Protein AF-A0A924NP67-F1 (afdb_monomer)

pLDDT: mean 81.07, std 19.28, range [41.38, 97.0]

Radius of gyration: 15.1 Å; Cα contacts (8 Å, |Δi|>4): 95; chains: 1; bounding box: 32×33×37 Å

Structure (mmCIF, N/CA/C/O backbone):
data_AF-A0A924NP67-F1
#
_entry.id   AF-A0A924NP67-F1
#
loop_
_atom_site.group_PDB
_atom_site.id
_atom_site.type_symbol
_atom_site.label_atom_id
_atom_site.label_alt_id
_atom_site.label_comp_id
_atom_site.label_asym_id
_atom_site.label_entity_id
_atom_site.label_seq_id
_atom_site.pdbx_PDB_ins_code
_atom_site.Cartn_x
_atom_site.Cartn_y
_atom_site.Cartn_z
_atom_site.occupancy
_atom_site.B_iso_or_equiv
_atom_site.auth_seq_id
_atom_site.auth_comp_id
_atom_site.auth_asym_id
_atom_site.auth_atom_id
_atom_site.pdbx_PDB_model_num
ATOM 1 N N . LEU A 1 1 ? 2.496 -8.275 -20.974 1.00 61.44 1 LEU A N 1
ATOM 2 C CA . LEU A 1 1 ? 2.326 -7.254 -19.918 1.00 61.44 1 LEU A CA 1
ATOM 3 C C . LEU A 1 1 ? 1.842 -7.973 -18.679 1.00 61.44 1 LEU A C 1
ATOM 5 O O . LEU A 1 1 ? 0.670 -8.327 -18.599 1.00 61.44 1 LEU A O 1
ATOM 9 N N . THR A 1 2 ? 2.776 -8.262 -17.781 1.00 83.25 2 THR A N 1
ATOM 10 C CA . THR A 1 2 ? 2.492 -8.865 -16.480 1.00 83.25 2 THR A CA 1
ATOM 11 C C . THR A 1 2 ? 2.714 -7.771 -15.450 1.00 83.25 2 THR A C 1
ATOM 13 O O . THR A 1 2 ? 3.736 -7.095 -15.482 1.00 83.25 2 THR A O 1
ATOM 16 N N . LYS A 1 3 ? 1.730 -7.537 -14.587 1.00 88.75 3 LYS A N 1
ATOM 17 C CA . LYS A 1 3 ? 1.768 -6.467 -13.593 1.00 88.75 3 LYS A CA 1
ATOM 18 C C . LYS A 1 3 ? 1.824 -7.077 -12.208 1.00 88.75 3 LYS A C 1
ATOM 20 O O . LYS A 1 3 ? 1.008 -7.942 -11.893 1.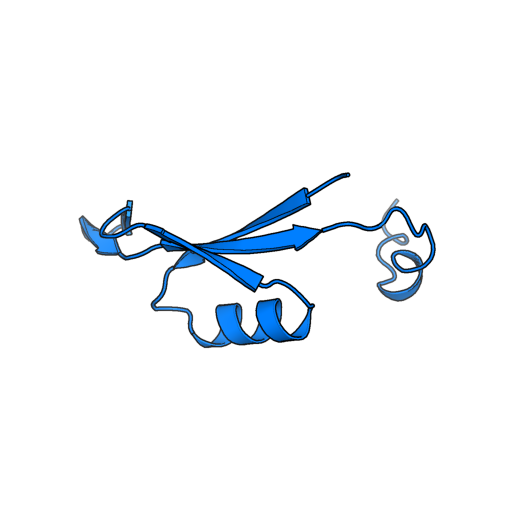00 88.75 3 LYS A O 1
ATOM 25 N N . THR A 1 4 ? 2.745 -6.586 -11.393 1.00 91.88 4 THR A N 1
ATOM 26 C CA . THR A 1 4 ? 2.825 -6.938 -9.978 1.00 91.88 4 THR A CA 1
ATOM 27 C C . THR A 1 4 ? 2.258 -5.796 -9.157 1.00 91.88 4 THR A C 1
ATOM 29 O O . THR A 1 4 ? 2.554 -4.632 -9.422 1.00 91.88 4 THR A O 1
ATOM 32 N N . VAL A 1 5 ? 1.438 -6.140 -8.168 1.00 94.06 5 VAL A N 1
ATOM 33 C CA . VAL A 1 5 ? 0.788 -5.190 -7.268 1.00 94.06 5 VAL A CA 1
ATOM 34 C C . VAL A 1 5 ? 1.155 -5.532 -5.832 1.00 94.06 5 VAL A C 1
ATOM 36 O O . VAL A 1 5 ? 1.217 -6.709 -5.472 1.00 94.06 5 VAL A O 1
ATOM 39 N N . VAL A 1 6 ? 1.392 -4.502 -5.026 1.00 94.25 6 VAL A N 1
ATOM 40 C CA . VAL A 1 6 ? 1.589 -4.603 -3.582 1.00 94.25 6 VAL A CA 1
ATOM 41 C C . VAL A 1 6 ? 0.628 -3.651 -2.882 1.00 94.25 6 VAL A C 1
ATOM 43 O O . VAL A 1 6 ? 0.470 -2.499 -3.282 1.00 94.25 6 VAL A O 1
ATOM 46 N N . GLU A 1 7 ? 0.003 -4.142 -1.820 1.00 95.12 7 GLU A N 1
ATOM 47 C CA . GLU A 1 7 ? -0.911 -3.387 -0.970 1.00 95.12 7 GLU A CA 1
ATOM 48 C C . GLU A 1 7 ? -0.234 -3.118 0.378 1.00 95.12 7 GLU A C 1
ATOM 50 O O . GLU A 1 7 ? 0.230 -4.048 1.041 1.00 95.12 7 GLU A O 1
ATOM 55 N N . VAL A 1 8 ? -0.148 -1.848 0.775 1.00 92.75 8 VAL A N 1
ATOM 56 C CA . VAL A 1 8 ? 0.542 -1.416 2.001 1.00 92.75 8 VAL A CA 1
ATOM 57 C C . VAL A 1 8 ? -0.364 -0.485 2.797 1.00 92.75 8 VAL A C 1
ATOM 59 O O . VAL A 1 8 ? -0.963 0.433 2.239 1.00 92.75 8 VAL A O 1
ATOM 62 N N . VAL A 1 9 ? -0.493 -0.713 4.104 1.00 93.31 9 VAL A N 1
ATOM 63 C CA . VAL A 1 9 ? -1.217 0.214 4.988 1.00 93.31 9 VAL A CA 1
ATOM 64 C C . VAL A 1 9 ? -0.417 1.512 5.106 1.00 93.31 9 VAL A C 1
ATOM 66 O O . VAL A 1 9 ? 0.797 1.466 5.283 1.00 93.31 9 VAL A O 1
ATOM 69 N N . VAL A 1 10 ? -1.077 2.669 5.001 1.00 87.38 10 VAL A N 1
ATOM 70 C CA . VAL A 1 10 ? -0.401 3.983 4.923 1.00 87.38 10 VAL A CA 1
ATOM 71 C C . VAL A 1 10 ? 0.492 4.281 6.133 1.00 87.38 10 VAL A C 1
ATOM 73 O O . VAL A 1 10 ? 1.507 4.965 5.991 1.00 87.38 10 VAL A O 1
ATOM 76 N N . ASP A 1 11 ? 0.171 3.718 7.295 1.00 85.94 11 ASP A N 1
ATOM 77 C CA . ASP A 1 11 ? 0.952 3.876 8.526 1.00 85.94 11 ASP A CA 1
ATOM 78 C C . ASP A 1 11 ? 2.366 3.264 8.433 1.00 85.94 11 ASP A C 1
ATOM 80 O O . ASP A 1 11 ? 3.268 3.644 9.182 1.00 85.94 11 ASP A O 1
ATOM 84 N N . GLU A 1 12 ? 2.606 2.379 7.461 1.00 79.31 12 GLU A N 1
ATOM 85 C CA . GLU A 1 12 ? 3.886 1.715 7.197 1.00 79.31 12 GLU A CA 1
ATOM 86 C C . GLU A 1 12 ? 4.729 2.488 6.161 1.00 79.31 12 GLU A C 1
ATOM 88 O O . GLU A 1 12 ? 5.197 1.947 5.156 1.00 79.31 12 GLU A O 1
ATOM 93 N N . VAL A 1 13 ? 4.963 3.782 6.409 1.00 82.31 13 VAL A N 1
ATOM 94 C CA . VAL A 1 13 ? 5.735 4.681 5.520 1.00 82.31 13 VAL A CA 1
ATOM 95 C C . VAL A 1 13 ? 7.100 4.106 5.078 1.00 82.31 13 VAL A C 1
ATOM 97 O O . VAL A 1 13 ? 7.443 4.252 3.900 1.00 82.31 13 VAL A O 1
ATOM 100 N N . PRO A 1 14 ? 7.889 3.416 5.935 1.00 90.19 14 PRO A N 1
ATOM 101 C CA . PRO A 1 14 ? 9.136 2.784 5.498 1.00 90.19 14 PRO A CA 1
ATOM 102 C C . PRO A 1 14 ? 8.945 1.712 4.416 1.00 90.19 14 PRO A C 1
ATOM 104 O O . PRO A 1 14 ? 9.803 1.569 3.545 1.00 90.19 14 PRO A O 1
ATOM 107 N N . ALA A 1 15 ? 7.833 0.972 4.447 1.00 84.50 15 ALA A N 1
ATOM 108 C CA . ALA A 1 15 ? 7.537 -0.051 3.450 1.00 84.50 15 ALA A CA 1
ATOM 109 C C . ALA A 1 15 ? 7.202 0.577 2.090 1.00 84.50 15 ALA A C 1
ATOM 111 O O . ALA A 1 15 ? 7.675 0.089 1.067 1.00 84.50 15 ALA A O 1
ATOM 112 N N . ILE A 1 16 ? 6.471 1.697 2.072 1.00 87.62 16 ILE A N 1
ATOM 113 C CA . ILE A 1 16 ? 6.175 2.446 0.838 1.00 87.62 16 ILE A CA 1
ATOM 114 C C . ILE A 1 16 ? 7.478 2.888 0.162 1.00 87.62 16 ILE A C 1
ATOM 116 O O . ILE A 1 16 ? 7.711 2.552 -0.996 1.00 87.62 16 ILE A O 1
ATOM 120 N N . GLY A 1 17 ? 8.373 3.545 0.909 1.00 89.06 17 GLY A N 1
ATOM 121 C CA . GLY A 1 17 ? 9.658 4.003 0.370 1.00 89.06 17 GLY A CA 1
ATOM 122 C C . GLY A 1 17 ? 10.560 2.860 -0.118 1.00 89.06 17 GLY A C 1
ATOM 123 O O . GLY A 1 17 ? 11.291 3.020 -1.094 1.00 89.06 17 GLY A O 1
ATOM 124 N N . MET A 1 18 ? 10.490 1.682 0.517 1.00 91.06 18 MET A N 1
ATOM 125 C CA . MET A 1 18 ? 11.179 0.479 0.040 1.00 91.06 18 MET A CA 1
ATOM 126 C C . MET A 1 18 ? 10.655 0.035 -1.333 1.00 91.06 18 MET A C 1
ATOM 128 O O . MET A 1 18 ? 11.457 -0.256 -2.217 1.00 91.06 18 MET A O 1
ATOM 132 N N . PHE A 1 19 ? 9.336 -0.015 -1.530 1.00 90.19 19 PHE A N 1
ATOM 133 C CA . PHE A 1 19 ? 8.751 -0.422 -2.810 1.00 90.19 19 PHE A CA 1
ATOM 134 C C . PHE A 1 19 ? 8.962 0.618 -3.912 1.00 90.19 19 PHE A C 1
ATOM 136 O O . PHE A 1 19 ? 9.274 0.239 -5.041 1.00 90.19 19 PHE A O 1
ATOM 143 N N . GLU A 1 20 ? 8.903 1.910 -3.590 1.00 91.19 20 GLU A N 1
ATOM 144 C CA . GLU A 1 20 ? 9.278 2.976 -4.528 1.00 91.19 20 GLU A CA 1
ATOM 145 C C . GLU A 1 20 ? 10.739 2.831 -4.987 1.00 91.19 20 GLU A C 1
ATOM 147 O O . GLU A 1 20 ? 11.033 2.922 -6.178 1.00 91.19 20 GLU A O 1
ATOM 152 N N . ALA A 1 21 ? 11.664 2.502 -4.075 1.00 90.44 21 ALA A N 1
ATOM 153 C CA . ALA A 1 21 ? 13.062 2.228 -4.424 1.00 90.44 21 ALA A CA 1
ATOM 154 C C . ALA A 1 21 ? 13.249 0.968 -5.296 1.00 90.44 21 ALA A C 1
ATOM 156 O O . ALA A 1 21 ? 14.250 0.860 -6.006 1.00 90.44 21 ALA A O 1
ATOM 157 N N . LEU A 1 22 ? 12.296 0.030 -5.265 1.00 89.38 22 LEU A N 1
ATOM 158 C CA . LEU A 1 22 ? 12.245 -1.150 -6.138 1.00 89.38 22 LEU A CA 1
ATOM 159 C C . LEU A 1 22 ? 11.557 -0.872 -7.487 1.00 89.38 22 LEU A C 1
ATOM 161 O O . LEU A 1 22 ? 11.425 -1.788 -8.296 1.00 89.38 22 LEU A O 1
ATOM 165 N N . GLY A 1 23 ? 11.139 0.371 -7.746 1.00 89.44 23 GLY A N 1
ATOM 166 C CA . GLY A 1 23 ? 10.519 0.779 -9.006 1.00 89.44 23 GLY A CA 1
ATOM 167 C C . GLY A 1 23 ? 9.007 0.574 -9.065 1.00 89.44 23 GLY A C 1
ATOM 168 O O . GLY A 1 23 ? 8.439 0.605 -10.156 1.00 89.44 23 GLY A O 1
ATOM 169 N N . PHE A 1 24 ? 8.351 0.350 -7.924 1.00 93.81 24 PHE A N 1
ATOM 170 C CA . PHE A 1 24 ? 6.896 0.400 -7.858 1.00 93.81 24 PHE A CA 1
ATOM 171 C C . PHE A 1 24 ? 6.416 1.849 -7.805 1.00 93.81 24 PHE A C 1
ATOM 173 O O . PHE A 1 24 ? 7.009 2.687 -7.130 1.00 93.81 24 PHE A O 1
ATOM 180 N N . GLU A 1 25 ? 5.300 2.125 -8.466 1.00 93.94 25 GLU A N 1
ATOM 181 C CA . GLU A 1 25 ? 4.666 3.438 -8.487 1.00 93.94 25 GLU A CA 1
ATOM 182 C C . GLU A 1 25 ? 3.297 3.399 -7.789 1.00 93.94 25 GLU A C 1
ATOM 184 O O . GLU A 1 25 ? 2.576 2.400 -7.905 1.00 93.94 25 GLU A O 1
ATOM 189 N N . PRO A 1 26 ? 2.899 4.468 -7.073 1.00 93.56 26 PRO A N 1
ATOM 190 C CA . PRO A 1 26 ? 1.558 4.584 -6.511 1.00 93.56 26 PRO A CA 1
ATOM 191 C C . PRO A 1 26 ? 0.496 4.590 -7.606 1.00 93.56 26 PRO A C 1
ATOM 193 O O . PRO A 1 26 ? 0.508 5.434 -8.499 1.00 93.56 26 PRO A O 1
ATOM 196 N N . GLU A 1 27 ? -0.466 3.681 -7.497 1.00 95.00 27 GLU A N 1
ATOM 197 C CA . GLU A 1 27 ? -1.575 3.568 -8.441 1.00 95.00 27 GLU A CA 1
ATOM 198 C C . GLU A 1 27 ? -2.898 4.030 -7.830 1.00 95.00 27 GLU A C 1
ATOM 200 O O . GLU A 1 27 ? -3.693 4.700 -8.492 1.00 95.00 27 GLU A O 1
ATOM 205 N N . ALA A 1 28 ? -3.146 3.686 -6.565 1.00 96.56 28 ALA A N 1
ATOM 206 C CA . ALA A 1 28 ? -4.377 4.052 -5.879 1.00 96.56 28 ALA A CA 1
ATOM 207 C C . ALA A 1 28 ? -4.180 4.218 -4.371 1.00 96.56 28 ALA A C 1
ATOM 209 O O . ALA A 1 28 ? -3.330 3.580 -3.756 1.00 96.56 28 ALA A O 1
ATOM 210 N N . LEU A 1 29 ? -5.034 5.051 -3.777 1.00 96.50 29 LEU A N 1
ATOM 211 C CA . LEU A 1 29 ? -5.215 5.166 -2.335 1.00 96.50 29 LEU A CA 1
ATOM 212 C C . LEU A 1 29 ? -6.664 4.809 -2.007 1.00 96.50 29 LEU A C 1
ATOM 214 O O . LEU A 1 29 ? -7.589 5.515 -2.416 1.00 96.50 29 LEU A O 1
ATOM 218 N N . LEU A 1 30 ? -6.859 3.718 -1.277 1.00 97.00 30 LEU A N 1
ATOM 219 C CA . LEU A 1 30 ? -8.165 3.256 -0.832 1.00 97.00 30 LEU A CA 1
ATOM 220 C C . LEU A 1 30 ? -8.378 3.711 0.608 1.00 97.00 30 LEU A C 1
ATOM 222 O O . LEU A 1 30 ? -7.695 3.253 1.523 1.00 97.00 30 LEU A O 1
ATOM 226 N N . ARG A 1 31 ? -9.317 4.640 0.789 1.00 97.00 31 ARG A N 1
ATOM 227 C CA . ARG A 1 31 ? -9.632 5.211 2.100 1.00 97.00 31 ARG A CA 1
ATOM 228 C C . ARG A 1 31 ? -10.407 4.223 2.960 1.00 97.00 31 ARG A C 1
ATOM 230 O O . ARG A 1 31 ? -11.320 3.580 2.441 1.00 97.00 31 ARG A O 1
ATOM 237 N N . ASP A 1 32 ? -10.062 4.144 4.244 1.00 96.62 32 ASP A N 1
ATOM 238 C CA . ASP A 1 32 ? -10.761 3.324 5.245 1.00 9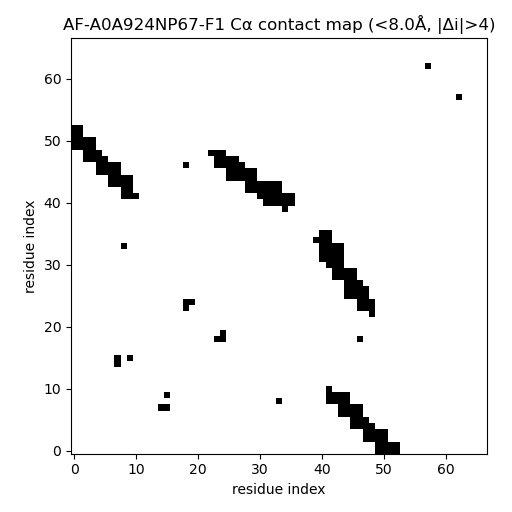6.62 32 ASP A CA 1
ATOM 239 C C . ASP A 1 32 ? -10.960 1.852 4.810 1.00 96.62 32 ASP A C 1
ATOM 241 O O . ASP A 1 32 ? -11.990 1.226 5.080 1.00 96.62 32 ASP A O 1
ATOM 245 N N . HIS A 1 33 ? -9.999 1.301 4.063 1.00 95.31 33 HIS A N 1
ATOM 246 C CA . HIS A 1 33 ? -10.176 0.036 3.349 1.00 95.31 33 HIS A CA 1
ATOM 247 C C . HIS A 1 33 ? -9.835 -1.192 4.195 1.00 95.31 33 HIS A C 1
ATOM 249 O O . HIS A 1 33 ? -10.420 -2.260 4.008 1.00 95.31 33 HIS A O 1
ATOM 255 N N . VAL A 1 34 ? -8.901 -1.052 5.137 1.00 93.75 34 VAL A N 1
ATOM 256 C CA . VAL A 1 34 ? -8.462 -2.141 6.013 1.00 93.75 34 VAL A CA 1
ATOM 257 C C . VAL A 1 34 ? -8.932 -1.866 7.428 1.00 93.75 34 VAL A C 1
ATOM 259 O O . VAL A 1 34 ? -8.864 -0.741 7.901 1.00 93.75 34 VAL A O 1
ATOM 262 N N . ARG A 1 35 ? -9.391 -2.908 8.123 1.00 95.69 35 ARG A N 1
ATOM 263 C CA . ARG A 1 35 ? -9.724 -2.840 9.545 1.00 95.69 35 ARG A CA 1
ATOM 264 C C . ARG A 1 35 ? -8.730 -3.659 10.350 1.00 95.69 35 ARG A C 1
ATOM 266 O O . ARG A 1 35 ? -8.550 -4.844 10.068 1.00 95.69 35 ARG A O 1
ATOM 273 N N . ASP A 1 36 ? -8.113 -3.054 11.355 1.00 93.75 36 ASP A N 1
ATOM 274 C CA . ASP A 1 36 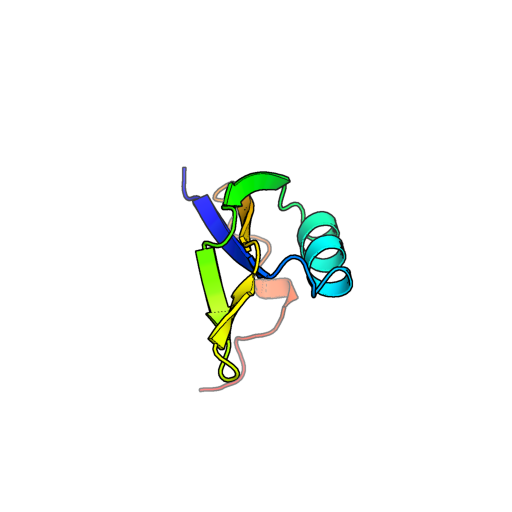? -7.180 -3.767 12.223 1.00 93.75 36 ASP A CA 1
ATOM 275 C C . ASP A 1 36 ? -7.895 -4.617 13.296 1.00 93.75 36 ASP A C 1
ATOM 277 O O . ASP A 1 36 ? -9.125 -4.717 13.359 1.00 93.75 36 ASP A O 1
ATOM 281 N N . LYS A 1 37 ? -7.108 -5.248 14.175 1.00 94.38 37 LYS A N 1
ATOM 282 C CA . LYS A 1 37 ? -7.626 -6.096 15.263 1.00 94.38 37 LYS A CA 1
ATOM 283 C C .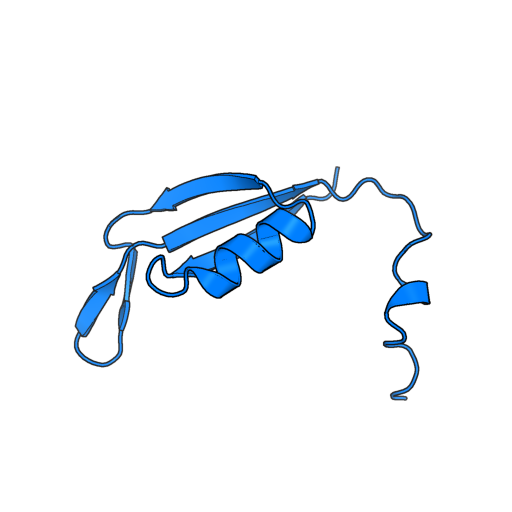 LYS A 1 37 ? -8.356 -5.312 16.358 1.00 94.38 37 LYS A C 1
ATOM 285 O O . LYS A 1 37 ? -9.165 -5.903 17.069 1.00 94.38 37 LYS A O 1
ATOM 290 N N . SER A 1 38 ? -8.044 -4.029 16.525 1.00 95.75 38 SER A N 1
ATOM 291 C CA . SER A 1 38 ? -8.732 -3.131 17.459 1.00 95.75 38 SER A CA 1
ATOM 292 C C . SER A 1 38 ? -10.062 -2.622 16.890 1.00 95.75 38 SER A C 1
ATOM 294 O O . SER A 1 38 ? -10.955 -2.217 17.634 1.00 95.75 38 SER A O 1
ATOM 296 N N . GLY A 1 39 ? -10.230 -2.741 15.573 1.00 95.88 39 GLY A N 1
ATOM 297 C CA . GLY A 1 39 ? -11.404 -2.321 14.840 1.00 95.88 39 GLY A CA 1
ATOM 298 C C . GLY A 1 39 ? -11.268 -0.939 14.202 1.00 95.88 39 GLY A C 1
ATOM 299 O O . GLY A 1 39 ? -12.283 -0.453 13.698 1.00 95.88 39 GLY A O 1
ATOM 300 N N . GLU A 1 40 ? -10.077 -0.344 14.225 1.00 96.44 40 GLU A N 1
ATOM 301 C CA . GLU A 1 40 ? -9.747 0.926 13.576 1.00 96.44 40 GLU A CA 1
ATOM 302 C C . GLU A 1 40 ? -9.604 0.730 12.063 1.00 96.44 40 GLU A C 1
ATOM 304 O O . GLU A 1 40 ? -9.168 -0.334 11.609 1.00 96.44 40 GLU A O 1
ATOM 309 N N . LEU A 1 41 ? -10.060 1.724 11.295 1.00 96.50 41 LEU A N 1
ATOM 310 C CA . LEU A 1 41 ? -9.979 1.727 9.838 1.00 96.50 41 LEU A CA 1
ATOM 311 C C . LEU A 1 41 ? -8.715 2.450 9.397 1.00 96.50 41 LEU A C 1
ATOM 313 O O . LEU A 1 41 ? -8.360 3.484 9.953 1.00 96.50 41 LEU A O 1
ATOM 317 N N . HIS A 1 42 ? -8.084 1.888 8.376 1.00 94.81 42 HIS A N 1
ATOM 318 C CA . HIS A 1 42 ? -6.800 2.31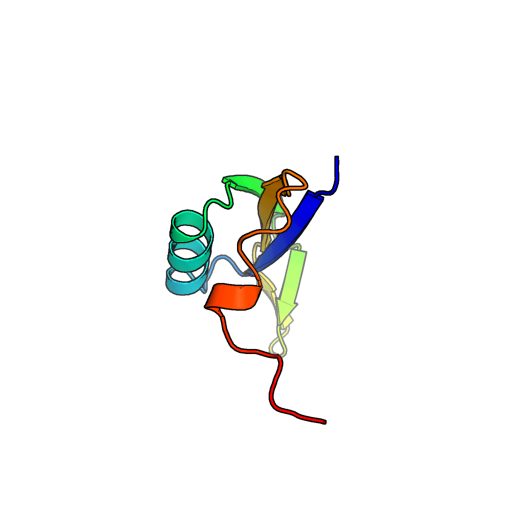5 7.861 1.00 94.81 42 HIS A CA 1
ATOM 319 C C . HIS A 1 42 ? -6.847 2.443 6.348 1.00 94.81 42 HIS A C 1
ATOM 321 O O . HIS A 1 42 ? -7.469 1.635 5.643 1.00 94.81 42 HIS A O 1
ATOM 327 N N . ASP A 1 43 ? -6.144 3.452 5.853 1.00 96.62 43 ASP A N 1
ATOM 328 C CA . ASP A 1 43 ? -5.957 3.656 4.427 1.00 96.62 43 ASP A CA 1
ATOM 329 C C . ASP A 1 43 ? -4.978 2.618 3.861 1.00 96.62 43 ASP A C 1
ATOM 331 O O . ASP A 1 43 ? -3.983 2.250 4.492 1.00 96.62 43 ASP A O 1
ATOM 335 N N . LEU A 1 44 ? -5.245 2.176 2.634 1.00 94.88 44 LEU A N 1
ATOM 336 C CA . LEU A 1 44 ? -4.424 1.221 1.897 1.00 94.88 44 LEU A CA 1
ATOM 337 C C . LEU A 1 44 ? -3.891 1.889 0.631 1.00 94.88 44 LEU A C 1
ATOM 339 O O . LEU A 1 44 ? -4.672 2.350 -0.203 1.00 94.88 44 LEU A O 1
ATOM 343 N N . VAL A 1 45 ? -2.572 1.930 0.465 1.00 95.25 45 VAL A N 1
ATOM 344 C CA . VAL A 1 45 ? -1.954 2.315 -0.804 1.00 95.25 45 VAL A CA 1
ATOM 345 C C . VAL A 1 45 ? -1.714 1.073 -1.657 1.00 95.25 45 VAL A C 1
ATOM 347 O O . VAL A 1 45 ? -1.231 0.047 -1.177 1.00 95.25 45 VAL A O 1
ATOM 350 N N . VAL A 1 46 ? -2.068 1.178 -2.933 1.00 95.62 46 VAL A N 1
ATOM 351 C CA . VAL A 1 46 ? -1.804 0.176 -3.961 1.00 95.62 46 VAL A CA 1
ATOM 352 C C . VAL A 1 46 ? -0.643 0.682 -4.803 1.00 95.62 46 VAL A C 1
ATOM 354 O O . VAL A 1 46 ? -0.722 1.758 -5.401 1.00 95.62 46 VAL A O 1
ATOM 357 N N . LEU A 1 47 ? 0.433 -0.093 -4.827 1.00 94.81 47 LEU A N 1
ATOM 358 C CA . LEU A 1 47 ? 1.658 0.167 -5.570 1.00 94.81 47 LEU A CA 1
ATOM 359 C C . LEU A 1 47 ? 1.780 -0.859 -6.695 1.00 94.81 47 LEU A C 1
ATOM 361 O O . LEU A 1 47 ? 1.500 -2.042 -6.490 1.00 94.81 47 LEU A O 1
ATOM 365 N N . ALA A 1 48 ? 2.233 -0.434 -7.867 1.00 94.19 48 ALA A N 1
ATOM 366 C CA . ALA A 1 48 ? 2.339 -1.289 -9.037 1.00 94.19 48 ALA A CA 1
ATOM 367 C C . ALA A 1 48 ? 3.700 -1.191 -9.719 1.00 94.19 48 ALA A C 1
ATOM 369 O O . ALA A 1 48 ? 4.274 -0.115 -9.827 1.00 94.19 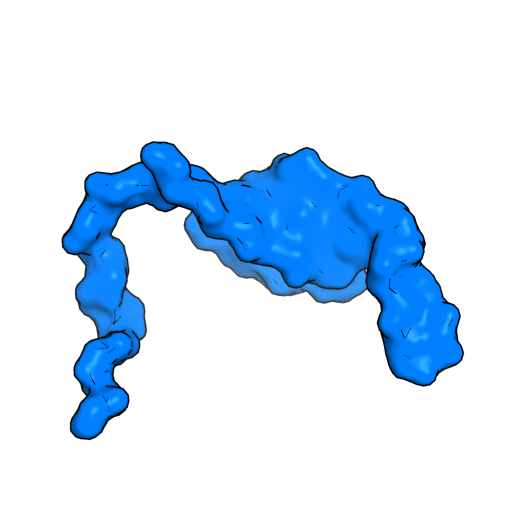48 ALA A O 1
ATOM 370 N N . HIS A 1 49 ? 4.178 -2.314 -10.244 1.00 91.94 49 HIS A N 1
ATOM 371 C CA . HIS A 1 49 ? 5.335 -2.364 -11.129 1.00 91.94 49 HIS A CA 1
ATOM 372 C C . HIS A 1 49 ? 4.998 -3.202 -12.363 1.00 91.94 49 HIS A C 1
ATOM 374 O O . HIS A 1 49 ? 4.444 -4.306 -12.255 1.00 91.94 49 HIS A O 1
ATOM 380 N N . GLU A 1 50 ? 5.314 -2.677 -13.545 1.00 84.25 50 GLU A N 1
ATOM 381 C CA . GLU A 1 50 ? 5.222 -3.441 -14.784 1.00 84.25 50 GLU A CA 1
ATOM 382 C C . GLU A 1 50 ? 6.416 -4.389 -14.868 1.00 84.25 50 GLU A C 1
ATOM 384 O O . GLU A 1 50 ? 7.565 -3.963 -14.939 1.00 84.25 50 GLU A O 1
ATOM 389 N N . VAL A 1 51 ? 6.150 -5.695 -14.876 1.00 74.00 51 VAL A N 1
ATOM 390 C CA . VAL A 1 51 ? 7.185 -6.680 -15.173 1.00 74.00 51 VAL A CA 1
ATOM 391 C C . VAL A 1 51 ? 7.382 -6.657 -16.682 1.00 74.00 51 VAL A C 1
ATOM 393 O O . VAL A 1 51 ? 6.646 -7.301 -17.438 1.00 74.00 51 VAL A O 1
ATOM 396 N N . GLU A 1 52 ? 8.374 -5.893 -17.135 1.00 62.88 52 GLU A N 1
ATOM 397 C CA . GLU A 1 52 ? 8.994 -6.176 -18.422 1.00 62.88 52 GLU A CA 1
ATOM 398 C C . GLU A 1 52 ? 9.514 -7.616 -18.341 1.00 62.88 52 GLU A C 1
ATOM 400 O O . GLU A 1 52 ? 10.256 -7.959 -17.419 1.00 62.88 52 GLU A O 1
ATOM 405 N N . GLU A 1 53 ? 9.080 -8.493 -19.251 1.00 53.41 53 GLU A N 1
ATOM 406 C CA . GLU A 1 53 ? 9.597 -9.861 -19.359 1.00 53.41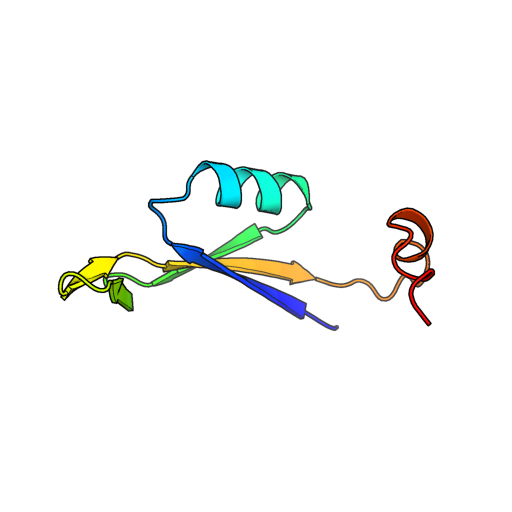 53 GLU A CA 1
ATOM 407 C C . GLU A 1 53 ? 11.070 -9.809 -19.790 1.00 53.41 53 GLU A C 1
ATOM 409 O O . GLU A 1 53 ? 11.423 -10.082 -20.933 1.00 53.41 53 GLU A O 1
ATOM 414 N N . ASN A 1 54 ? 11.952 -9.429 -18.874 1.00 48.81 54 ASN A N 1
ATOM 415 C CA . ASN A 1 54 ? 13.383 -9.533 -19.036 1.00 48.81 54 ASN A CA 1
ATOM 416 C C . ASN A 1 54 ? 13.868 -10.515 -17.971 1.00 48.81 54 ASN A C 1
ATOM 418 O O . ASN A 1 54 ? 14.052 -10.166 -16.806 1.00 48.81 54 ASN A O 1
ATOM 422 N N . TRP A 1 55 ? 14.014 -11.771 -18.394 1.00 46.94 55 TRP A N 1
ATOM 423 C CA . TRP A 1 55 ? 14.400 -12.978 -17.644 1.00 46.94 55 TRP A CA 1
ATOM 424 C C . TRP A 1 55 ? 15.805 -12.905 -16.983 1.00 46.94 55 TRP A C 1
ATOM 426 O O . TRP A 1 55 ? 16.527 -13.890 -16.895 1.00 46.94 55 TRP A O 1
ATOM 436 N N . SER A 1 56 ? 16.242 -11.738 -16.515 1.00 44.72 56 SER A N 1
ATOM 437 C CA . SER A 1 56 ? 17.643 -11.466 -16.167 1.00 44.72 56 SER A CA 1
ATOM 438 C C . SER A 1 56 ? 17.860 -11.118 -14.688 1.00 44.72 56 SER A C 1
ATOM 440 O O . SER A 1 56 ? 18.997 -11.131 -14.228 1.00 44.72 56 SER A O 1
ATOM 442 N N . GLY A 1 57 ? 16.802 -10.799 -13.930 1.00 47.19 57 GLY A N 1
ATOM 443 C CA . GLY A 1 57 ? 16.925 -10.269 -12.561 1.00 47.19 57 GLY A CA 1
ATOM 444 C C . GLY A 1 57 ? 16.804 -11.293 -11.427 1.00 47.19 57 GLY A C 1
ATOM 445 O O . GLY A 1 57 ? 17.369 -11.084 -10.356 1.00 47.19 57 GLY A O 1
ATOM 446 N N . MET A 1 58 ? 16.113 -12.420 -11.641 1.00 44.41 58 MET A N 1
ATOM 447 C CA . MET A 1 58 ? 15.827 -13.390 -10.566 1.00 44.41 58 MET A CA 1
ATOM 448 C C . MET A 1 58 ? 17.055 -14.192 -10.104 1.00 44.41 58 MET A C 1
ATOM 450 O O . MET A 1 58 ? 17.070 -14.671 -8.975 1.00 44.41 58 MET A O 1
ATOM 454 N N . ALA A 1 59 ? 18.129 -14.241 -10.901 1.00 48.06 59 ALA A N 1
ATOM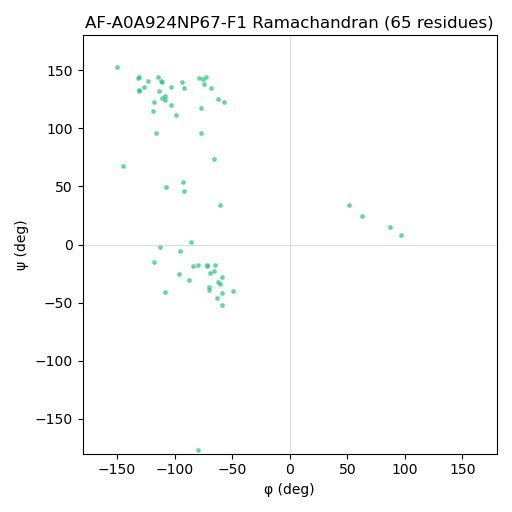 455 C CA . ALA A 1 59 ? 19.411 -14.805 -10.474 1.00 48.06 59 ALA A CA 1
ATOM 456 C C . ALA A 1 59 ? 20.158 -13.921 -9.447 1.00 48.06 59 ALA A C 1
ATOM 458 O O . ALA A 1 59 ? 21.059 -14.406 -8.767 1.00 48.0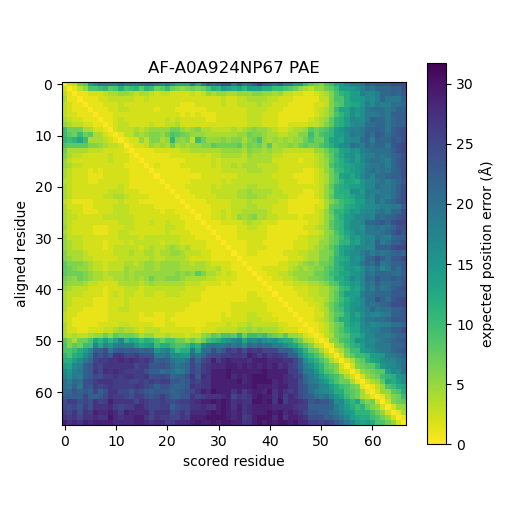6 59 ALA A O 1
ATOM 459 N N . ALA A 1 60 ? 19.804 -12.636 -9.304 1.00 48.59 60 ALA A N 1
ATOM 460 C CA . ALA A 1 60 ? 20.508 -11.711 -8.408 1.00 48.59 60 ALA A CA 1
ATOM 461 C C . ALA A 1 60 ? 20.038 -11.787 -6.943 1.00 48.59 60 ALA A C 1
ATOM 463 O O . ALA A 1 60 ? 20.765 -11.352 -6.052 1.00 48.59 60 ALA A O 1
ATOM 464 N N . ALA A 1 61 ? 18.851 -12.349 -6.682 1.00 51.53 61 ALA A N 1
ATOM 465 C CA . ALA A 1 61 ? 18.282 -12.460 -5.335 1.00 51.53 61 ALA A CA 1
ATOM 466 C C . ALA A 1 61 ? 18.549 -13.817 -4.649 1.00 51.53 61 ALA A C 1
ATOM 468 O O . ALA A 1 61 ? 18.226 -13.966 -3.475 1.00 51.53 61 ALA A O 1
ATOM 469 N N . GLY A 1 62 ? 19.150 -14.793 -5.347 1.00 46.00 62 GLY A N 1
ATOM 470 C CA . GLY A 1 62 ? 19.665 -16.030 -4.741 1.00 46.00 62 GLY A CA 1
ATOM 471 C C . GLY A 1 62 ? 18.627 -16.939 -4.067 1.00 46.00 62 GLY A C 1
ATOM 472 O O . GLY A 1 62 ? 18.990 -17.709 -3.183 1.00 46.00 62 GLY A O 1
ATOM 473 N N . ILE A 1 63 ? 17.351 -16.876 -4.461 1.00 51.72 63 ILE A N 1
ATOM 474 C CA . ILE A 1 63 ? 16.276 -17.721 -3.903 1.00 51.72 63 ILE A CA 1
ATOM 475 C C . ILE A 1 63 ? 16.109 -19.009 -4.734 1.00 51.72 63 ILE A C 1
ATOM 477 O O . ILE A 1 63 ? 14.998 -19.388 -5.088 1.00 51.72 63 ILE A O 1
ATOM 481 N N . ASP A 1 64 ? 17.219 -19.669 -5.067 1.00 51.16 64 ASP A N 1
ATOM 482 C CA . ASP A 1 64 ? 17.222 -20.991 -5.722 1.00 51.16 64 ASP A CA 1
ATOM 483 C C . ASP A 1 64 ? 17.776 -22.106 -4.814 1.00 51.16 64 ASP A C 1
ATOM 485 O O . ASP A 1 64 ? 17.754 -23.271 -5.196 1.00 51.16 64 ASP A O 1
ATOM 489 N N . ASP A 1 65 ? 18.225 -21.797 -3.591 1.00 45.69 65 ASP A N 1
ATOM 490 C CA . ASP A 1 65 ? 18.920 -22.773 -2.732 1.00 45.69 65 ASP A CA 1
ATOM 491 C C . ASP A 1 65 ? 18.068 -23.250 -1.540 1.00 45.69 65 ASP A C 1
ATOM 493 O O . ASP A 1 65 ? 18.485 -23.239 -0.381 1.00 45.69 65 ASP A O 1
ATOM 497 N N . ALA A 1 66 ? 16.832 -23.664 -1.826 1.00 42.53 66 ALA A N 1
ATOM 498 C CA . ALA A 1 66 ? 16.018 -24.432 -0.885 1.00 42.53 66 ALA A CA 1
ATOM 499 C C . ALA A 1 66 ? 15.151 -25.470 -1.618 1.00 42.53 66 ALA A C 1
ATOM 501 O O . ALA A 1 66 ? 13.923 -25.364 -1.651 1.00 42.53 66 ALA A O 1
ATOM 502 N N . LEU A 1 67 ? 15.811 -26.476 -2.201 1.00 41.38 67 LEU A N 1
ATOM 503 C CA . LEU A 1 67 ? 15.229 -27.790 -2.501 1.00 41.38 67 LEU A CA 1
ATOM 504 C C . LEU A 1 67 ? 15.915 -28.865 -1.654 1.00 41.38 67 LEU A C 1
ATOM 506 O O . LEU A 1 67 ? 17.161 -28.831 -1.558 1.00 41.38 67 LEU A O 1
#

Sequence (67 aa):
LTKTVVEVVVDEVPAIGMFEALGFEPEALLRDHVRDKSGELHDLVVLAHEVEENWSGMAAAGIDDAL

Nearest PDB structures (foldseek):
  2z0z-assembly1_A-2  TM=9.496E-01  e=2.941E-03  Thermus thermophilus HB8
  8gxj-assembly1_A  TM=7.845E-01  e=1.677E-03  Pseudomonas aeruginosa PAO1
  8gxf-assembly2_C  TM=8.917E-01  e=6.218E-03  Pseudomonas flexibilis
  2i79-assembly1_E  TM=9.131E-01  e=4.044E-02  Streptococcus pneumoniae TIGR4
  6vp9-assembly1_A  TM=9.145E-01  e=4.877E-02  Homo sapiens

Foldseek 3Di:
DDKDKDKDWVVPVVVVVVVVVVVWDWDDKAFQPDADPVRGGTIITMTMDDPPPDVPPPVVVPPPPDD

Mean predicted aligned error: 9.74 Å

Secondary structure (DSSP, 8-state):
-EEEEEEEETT-HHHHHHHHHTT-EEEEEEEEEEE-TTS-EEEEEEEEEEE---TTSGGGS-TT---

Solvent-accessible surface area (backbone atoms only — not comparable to full-atom values): 4251 Å² total; per-residue (Å²): 138,49,74,49,75,46,80,43,54,60,90,47,55,71,58,53,56,51,43,45,74,71,62,31,42,86,74,47,76,41,75,64,66,42,68,53,96,90,65,52,67,34,39,32,34,34,30,35,32,77,48,70,93,61,99,72,59,73,78,77,72,65,84,77,84,84,127